Protein AF-A0A960XMJ3-F1 (afdb_monomer_lite)

Foldseek 3Di:
DDDDDDDDDPDPPPPPPPPDDPPCVVVVLVVLLVLLVVLVVLLVVLVVLLVLLLDLCNVVCVVVDDPVVVVCSVVVNVVSLVVSVVSLVVLVVVQVVCVVVVVHDPSSVVSNVVSVVSNVVSVVSLVVSQVVCVVVVHHGSDHHD

Radius of gyration: 28.69 Å; chains: 1; bounding box: 78×28×90 Å

pLDDT: mean 82.82, std 15.3, range [42.59, 98.12]

Secondary structure (DSSP, 8-state):
------------------PPP--THHHHHHHHHHHHHHHHHHHHHHHHHHHHHH-HHHHTTTT---HHHHHHHHHHHHHHHHHHHHHHHHHHHHHHHHHHTT---HHHHHHHHHHHHHHHHHHHHHHHHHHHHHHTTPPTT----

Structure (mmCIF, N/CA/C/O backbone):
data_AF-A0A960XMJ3-F1
#
_entry.id   AF-A0A960XMJ3-F1
#
loop_
_atom_site.group_PDB
_atom_site.id
_atom_site.type_symbol
_atom_site.label_atom_id
_atom_site.label_alt_id
_atom_site.label_comp_id
_atom_site.label_asym_id
_atom_site.label_entity_id
_atom_site.label_seq_id
_atom_site.pdbx_PDB_ins_code
_atom_site.Cartn_x
_atom_site.Cartn_y
_atom_site.Cartn_z
_atom_site.occupancy
_atom_site.B_iso_or_equiv
_atom_site.auth_seq_id
_atom_site.auth_comp_id
_atom_site.auth_asym_id
_atom_site.auth_atom_id
_atom_site.pdbx_PDB_model_num
ATOM 1 N N . MET A 1 1 ? -56.644 5.878 69.322 1.00 42.59 1 MET A N 1
ATOM 2 C CA . MET A 1 1 ? -57.062 6.632 68.121 1.00 42.59 1 MET A CA 1
ATOM 3 C C . MET A 1 1 ? -56.192 6.200 66.955 1.00 42.59 1 MET A C 1
ATOM 5 O O . MET A 1 1 ? -54.979 6.311 67.048 1.00 42.59 1 MET A O 1
ATOM 9 N N . ARG A 1 2 ? -56.807 5.622 65.917 1.00 46.56 2 ARG A N 1
ATOM 10 C CA . ARG A 1 2 ? -56.171 5.303 64.633 1.00 46.56 2 ARG A CA 1
ATOM 11 C C . ARG A 1 2 ? -56.259 6.545 63.748 1.00 46.56 2 ARG A C 1
ATOM 13 O O . ARG A 1 2 ? -57.349 7.090 63.623 1.00 46.56 2 ARG A O 1
ATOM 20 N N . VAL A 1 3 ? -55.161 6.932 63.108 1.00 50.62 3 VAL A N 1
ATOM 21 C CA . VAL A 1 3 ? -55.197 7.768 61.903 1.00 50.62 3 VAL A CA 1
ATOM 22 C C . VAL A 1 3 ? -54.332 7.068 60.868 1.00 50.62 3 VAL A C 1
ATOM 24 O O . VAL A 1 3 ? -53.110 7.033 60.971 1.00 50.62 3 VAL A O 1
ATOM 27 N N . ALA A 1 4 ? -55.008 6.423 59.923 1.00 49.62 4 ALA A N 1
ATOM 28 C CA . ALA A 1 4 ? -54.421 5.934 58.693 1.00 49.62 4 ALA A CA 1
ATOM 29 C C . ALA A 1 4 ? -54.381 7.110 57.709 1.00 49.62 4 ALA A C 1
ATOM 31 O O . ALA A 1 4 ? -55.427 7.676 57.402 1.00 49.62 4 ALA A O 1
ATOM 32 N N . CYS A 1 5 ? -53.195 7.469 57.220 1.00 55.50 5 CYS A N 1
ATOM 33 C CA . CYS A 1 5 ? -53.056 8.300 56.028 1.00 55.50 5 CYS A CA 1
ATOM 34 C C . CYS A 1 5 ? -52.778 7.365 54.852 1.00 55.50 5 CYS A C 1
ATOM 36 O O . CYS A 1 5 ? -51.690 6.801 54.738 1.00 55.50 5 CYS A O 1
ATOM 38 N N . GLY A 1 6 ? -53.799 7.165 54.020 1.00 54.22 6 GLY A N 1
ATOM 39 C CA . GLY A 1 6 ? -53.667 6.519 52.724 1.00 54.22 6 GLY A CA 1
ATOM 40 C C . GLY A 1 6 ? -52.949 7.455 51.760 1.00 54.22 6 GLY A C 1
ATOM 41 O O . GLY A 1 6 ? -53.441 8.540 51.469 1.00 54.22 6 GLY A O 1
ATOM 42 N N . ALA A 1 7 ? -51.792 7.022 51.269 1.00 51.16 7 ALA A N 1
ATOM 43 C CA . ALA A 1 7 ? -51.191 7.565 50.063 1.00 51.16 7 ALA A CA 1
ATOM 44 C C . ALA A 1 7 ? -51.491 6.574 48.935 1.00 51.16 7 ALA A C 1
ATOM 46 O O . ALA A 1 7 ? -50.909 5.489 48.873 1.00 51.16 7 ALA A O 1
ATOM 47 N N . SER A 1 8 ? -52.456 6.929 48.089 1.00 50.00 8 SER A N 1
ATOM 48 C CA . SER A 1 8 ? -52.724 6.268 46.817 1.00 50.00 8 SER A CA 1
ATOM 49 C C . SER A 1 8 ? -51.478 6.377 45.938 1.00 50.00 8 SER A C 1
ATOM 51 O O . SER A 1 8 ? -51.107 7.463 45.496 1.00 50.00 8 SER A O 1
ATOM 53 N N . ARG A 1 9 ? -50.793 5.250 45.727 1.00 53.66 9 ARG A N 1
ATOM 54 C CA . ARG A 1 9 ? -49.810 5.119 44.654 1.00 53.66 9 ARG A CA 1
ATOM 55 C C . ARG A 1 9 ? -50.583 4.886 43.367 1.00 53.66 9 ARG A C 1
ATOM 57 O O . ARG A 1 9 ? -51.095 3.792 43.156 1.00 53.66 9 ARG A O 1
ATOM 64 N N . ASP A 1 10 ? -50.649 5.914 42.539 1.00 51.53 10 ASP A N 1
ATOM 65 C CA . ASP A 1 10 ? -50.953 5.750 41.126 1.00 51.53 10 ASP A CA 1
ATOM 66 C C . ASP A 1 10 ? -49.772 5.006 40.487 1.00 51.53 10 ASP A C 1
ATOM 68 O O . ASP A 1 10 ? -48.669 5.541 40.357 1.00 51.53 10 ASP A O 1
ATOM 72 N N . GLU A 1 11 ? -49.976 3.730 40.166 1.00 54.75 11 GLU A N 1
ATOM 73 C CA . GLU A 1 11 ? -49.061 2.960 39.328 1.00 54.75 11 GLU A CA 1
ATOM 74 C C . GLU A 1 11 ? -49.210 3.433 37.874 1.00 54.75 11 GLU A C 1
ATOM 76 O O . GLU A 1 11 ? -50.296 3.297 37.300 1.00 54.75 11 GLU A O 1
ATOM 81 N N . PRO A 1 12 ? -48.149 3.941 37.221 1.00 53.16 12 PRO A N 1
ATOM 82 C CA . PRO A 1 12 ? -48.169 4.082 35.779 1.00 53.16 12 PRO A CA 1
ATOM 83 C C . PRO A 1 12 ? -48.062 2.676 35.177 1.00 53.16 12 PRO A C 1
ATOM 85 O O . PRO A 1 12 ? -46.977 2.117 35.012 1.00 53.16 12 PRO A O 1
ATOM 88 N N . THR A 1 13 ? -49.212 2.098 34.839 1.00 52.88 13 THR A N 1
ATOM 89 C CA . THR A 1 13 ? -49.350 0.931 33.958 1.00 52.88 13 THR A CA 1
ATOM 90 C C . THR A 1 13 ? -48.999 1.342 32.527 1.00 52.88 13 THR A C 1
ATOM 92 O O . THR A 1 13 ? -49.832 1.449 31.635 1.00 52.88 13 THR A O 1
ATOM 95 N N . GLY A 1 14 ? -47.719 1.617 32.314 1.00 53.50 14 GLY A N 1
ATOM 96 C CA . GLY A 1 14 ? -47.131 1.913 31.019 1.00 53.50 14 GLY A CA 1
ATOM 97 C C . GLY A 1 14 ? -45.885 1.068 30.862 1.00 53.50 14 GLY A C 1
ATOM 98 O O . GLY A 1 14 ? -44.777 1.588 30.930 1.00 53.50 14 GLY A O 1
ATOM 99 N N . GLY A 1 15 ? -46.072 -0.244 30.699 1.00 49.66 15 GLY A N 1
ATOM 100 C CA . GLY A 1 15 ? -45.024 -1.185 30.311 1.00 49.66 15 GLY A CA 1
ATOM 101 C C . GLY A 1 15 ? -44.554 -0.901 28.887 1.00 49.66 15 GLY A C 1
ATOM 102 O O . GLY A 1 15 ? -44.795 -1.688 27.978 1.00 49.66 15 GLY A O 1
ATOM 103 N N . GLY A 1 16 ? -43.918 0.251 28.681 1.00 54.56 16 GLY A N 1
ATOM 104 C CA . GLY A 1 16 ? -43.082 0.484 27.521 1.00 54.56 16 GLY A CA 1
ATOM 105 C C . GLY A 1 16 ? -41.928 -0.494 27.630 1.00 54.56 16 GLY A C 1
ATOM 106 O O . GLY A 1 16 ? -41.052 -0.324 28.476 1.00 54.56 16 GLY A O 1
ATOM 107 N N . VAL A 1 17 ? -41.976 -1.553 26.825 1.00 61.44 17 VAL A N 1
ATOM 108 C CA . VAL A 1 17 ? -40.834 -2.430 26.584 1.00 61.44 17 VAL A CA 1
ATOM 109 C C . VAL A 1 17 ? -39.676 -1.508 26.218 1.00 61.44 17 VAL A C 1
ATOM 111 O O . VAL A 1 17 ? -39.688 -0.877 25.164 1.00 61.44 17 VAL A O 1
ATOM 114 N N . TRP A 1 18 ? -38.728 -1.343 27.140 1.00 60.06 18 TRP A N 1
ATOM 115 C CA . TRP A 1 18 ? -37.502 -0.604 26.886 1.00 60.06 18 TRP A CA 1
ATOM 116 C C . TRP A 1 18 ? -36.698 -1.473 25.924 1.00 60.06 18 TRP A C 1
ATOM 118 O O . TRP A 1 18 ? -35.944 -2.345 26.352 1.00 60.06 18 TRP A O 1
ATOM 128 N N . GLU A 1 19 ? -36.945 -1.328 24.622 1.00 58.91 19 GLU A N 1
ATOM 129 C CA . GLU A 1 19 ? -36.074 -1.931 23.626 1.00 58.91 19 GLU A CA 1
ATOM 130 C C . GLU A 1 19 ? -34.704 -1.269 23.796 1.00 58.91 19 GLU A C 1
ATOM 132 O O . GLU A 1 19 ? -34.594 -0.045 23.654 1.00 58.91 19 GLU A O 1
ATOM 137 N N . PRO A 1 20 ? -33.660 -2.031 24.171 1.00 59.66 20 PRO A N 1
ATOM 138 C CA . PRO A 1 20 ? -32.335 -1.459 24.276 1.00 59.66 20 PRO A CA 1
ATOM 139 C C . PRO A 1 20 ? -31.956 -0.878 22.913 1.00 59.66 20 PRO A C 1
ATOM 141 O O . PRO A 1 20 ? -32.255 -1.503 21.890 1.00 59.66 20 PRO A O 1
ATOM 144 N N . PRO A 1 21 ? -31.308 0.303 22.867 1.00 62.12 21 PRO A N 1
ATOM 145 C CA . PRO A 1 21 ? -30.836 0.860 21.612 1.00 62.12 21 PRO A CA 1
ATOM 146 C C . PRO A 1 21 ? -29.992 -0.207 20.927 1.00 62.12 21 PRO A C 1
ATOM 148 O O . PRO A 1 21 ? -29.002 -0.677 21.487 1.00 62.12 21 PRO A O 1
ATOM 151 N N . MET A 1 22 ? -30.453 -0.635 19.752 1.00 54.66 22 MET A N 1
ATOM 152 C CA . MET A 1 22 ? -29.835 -1.691 18.967 1.00 54.66 22 MET A CA 1
ATOM 153 C C . MET A 1 22 ? -28.346 -1.358 18.822 1.00 54.66 22 MET A C 1
ATOM 155 O O . MET A 1 22 ? -27.989 -0.356 18.197 1.00 54.66 22 MET A O 1
ATOM 159 N N . ASP A 1 23 ? -27.483 -2.142 19.476 1.00 56.53 23 ASP A N 1
ATOM 160 C CA . ASP A 1 23 ? -26.044 -1.890 19.538 1.00 56.53 23 ASP A CA 1
ATOM 161 C C . ASP A 1 23 ? -25.402 -2.225 18.184 1.00 56.53 23 ASP A C 1
ATOM 163 O O . ASP A 1 23 ? -24.781 -3.267 17.967 1.00 56.53 23 ASP A O 1
ATOM 167 N N . LEU A 1 24 ? -25.573 -1.309 17.232 1.00 54.69 24 LEU A N 1
ATOM 168 C CA . LEU A 1 24 ? -24.963 -1.357 15.905 1.00 54.69 24 LEU A CA 1
ATOM 169 C C . LEU A 1 24 ? -23.426 -1.247 15.969 1.00 54.69 24 LEU A C 1
ATOM 171 O O . LEU A 1 24 ? -22.765 -1.354 14.931 1.00 54.69 24 LEU A O 1
ATOM 175 N N . ALA A 1 25 ? -22.822 -1.067 17.153 1.00 61.16 25 ALA A N 1
ATOM 176 C CA . ALA A 1 25 ? -21.372 -1.004 17.293 1.00 61.16 25 ALA A CA 1
ATOM 177 C C . ALA A 1 25 ? -20.697 -2.361 17.037 1.00 61.16 25 ALA A C 1
ATOM 179 O O . ALA A 1 25 ? -19.570 -2.386 16.539 1.00 61.16 25 ALA A O 1
ATOM 180 N N . GLY A 1 26 ? -21.367 -3.483 17.323 1.00 61.69 26 GLY A N 1
ATOM 181 C CA . GLY A 1 26 ? -20.841 -4.833 17.075 1.00 61.69 26 GLY A CA 1
ATOM 182 C C . GLY A 1 26 ? -20.568 -5.122 15.587 1.00 61.69 26 GLY A C 1
ATOM 183 O O . GLY A 1 26 ? -19.419 -5.397 15.227 1.00 61.69 26 GLY A O 1
ATOM 184 N N . PRO A 1 27 ? -21.574 -4.989 14.699 1.00 66.25 27 PRO A N 1
ATOM 185 C CA . PRO A 1 27 ? -21.411 -5.181 13.254 1.00 66.25 27 PRO A CA 1
ATOM 186 C C . PRO A 1 27 ? -20.376 -4.236 12.633 1.00 66.25 27 PRO A C 1
ATOM 188 O O . PRO A 1 27 ? -19.561 -4.652 11.808 1.00 66.25 27 PRO A O 1
ATOM 191 N N . MET A 1 28 ? -20.356 -2.969 13.068 1.00 68.31 28 MET A N 1
ATOM 192 C CA . MET A 1 28 ? -19.415 -1.968 12.554 1.00 68.31 28 MET A CA 1
ATOM 193 C C . MET A 1 28 ? -17.958 -2.275 12.934 1.00 68.31 28 MET A C 1
ATOM 195 O O . MET A 1 28 ? -17.053 -2.031 12.135 1.00 68.31 28 MET A O 1
ATOM 199 N N . ARG A 1 29 ? -17.712 -2.851 14.121 1.00 74.12 29 ARG A N 1
ATOM 200 C CA . ARG A 1 29 ? -16.368 -3.285 14.543 1.00 74.12 29 ARG A CA 1
ATOM 201 C C . ARG A 1 29 ? -15.873 -4.480 13.731 1.00 74.12 29 ARG A C 1
ATOM 203 O O . ARG A 1 29 ? -14.725 -4.465 13.293 1.00 74.12 29 ARG A O 1
ATOM 210 N N . GLY A 1 30 ? -16.734 -5.473 13.495 1.00 81.06 30 GLY A N 1
ATOM 211 C CA . GLY A 1 30 ? -16.403 -6.634 12.662 1.00 81.06 30 GLY A CA 1
ATOM 212 C C . GLY A 1 30 ? -16.059 -6.237 11.224 1.00 81.06 30 GLY A C 1
ATOM 213 O O . GLY A 1 30 ? -15.038 -6.671 10.691 1.00 81.06 30 GLY A O 1
ATOM 214 N N . GLY A 1 31 ? -16.849 -5.334 10.635 1.00 87.44 31 GLY A N 1
ATOM 215 C CA . GLY A 1 31 ? -16.591 -4.801 9.295 1.00 87.44 31 GLY A CA 1
ATOM 216 C C . GLY A 1 31 ? -15.254 -4.062 9.184 1.00 87.44 31 GLY A C 1
ATOM 217 O O . GLY A 1 31 ? -14.501 -4.302 8.244 1.00 87.44 31 GLY A O 1
ATOM 218 N N . ALA A 1 32 ? -14.909 -3.213 10.158 1.00 87.19 32 ALA A N 1
ATOM 219 C CA . ALA A 1 32 ? -13.640 -2.480 10.143 1.00 87.19 32 ALA A CA 1
ATOM 220 C C . ALA A 1 32 ? -12.413 -3.401 10.263 1.00 87.19 32 ALA A C 1
ATOM 222 O O . ALA A 1 32 ? -11.407 -3.169 9.596 1.00 87.19 32 ALA A O 1
ATOM 223 N N . ILE A 1 33 ? -12.495 -4.458 11.080 1.00 87.81 33 ILE A N 1
ATOM 224 C CA . ILE A 1 33 ? -11.417 -5.452 11.204 1.00 87.81 33 ILE A CA 1
ATOM 225 C C . ILE A 1 33 ? -11.249 -6.220 9.892 1.00 87.81 33 ILE A C 1
ATOM 227 O O . ILE A 1 33 ? -10.127 -6.354 9.409 1.00 87.81 33 ILE A O 1
ATOM 231 N N . LEU A 1 34 ? -12.349 -6.680 9.288 1.00 92.44 34 LEU A N 1
ATOM 232 C CA . LEU A 1 34 ? -12.300 -7.359 7.994 1.00 92.44 34 LEU A CA 1
ATOM 233 C C . LEU A 1 34 ? -11.662 -6.468 6.923 1.00 92.44 34 LEU A C 1
ATOM 235 O O . LEU A 1 34 ? -10.797 -6.924 6.182 1.00 92.44 34 LEU A O 1
ATOM 239 N N . LEU A 1 35 ? -12.042 -5.192 6.875 1.00 93.88 35 LEU A N 1
ATOM 240 C CA . LEU A 1 35 ? -11.469 -4.236 5.933 1.00 93.88 35 LEU A CA 1
ATOM 241 C C . LEU A 1 35 ? -9.976 -3.992 6.178 1.00 93.88 35 LEU A C 1
ATOM 243 O O . LEU A 1 35 ? -9.226 -3.929 5.213 1.00 93.88 35 LEU A O 1
ATOM 247 N N . ALA A 1 36 ? -9.518 -3.936 7.431 1.00 93.69 36 ALA A N 1
ATOM 248 C CA . ALA A 1 36 ? -8.089 -3.849 7.740 1.00 93.69 36 ALA A CA 1
ATOM 249 C C . ALA A 1 36 ? -7.310 -5.104 7.302 1.00 93.69 36 ALA A C 1
ATOM 251 O O . ALA A 1 36 ? -6.189 -4.995 6.804 1.00 93.69 36 ALA A O 1
ATOM 252 N N . LEU A 1 37 ? -7.900 -6.297 7.435 1.00 95.12 37 LEU A N 1
ATOM 253 C CA . LEU A 1 37 ? -7.307 -7.539 6.924 1.00 95.12 37 LEU A CA 1
ATOM 254 C C . LEU A 1 37 ? -7.229 -7.539 5.394 1.00 95.12 37 LEU A C 1
ATOM 256 O O . LEU A 1 37 ? -6.187 -7.880 4.836 1.00 95.12 37 LEU A O 1
ATOM 260 N N . VAL A 1 38 ? -8.302 -7.118 4.719 1.00 96.38 38 VAL A N 1
ATOM 261 C CA . VAL A 1 38 ? -8.321 -6.960 3.257 1.00 96.38 38 VAL A CA 1
ATOM 262 C C . VAL A 1 38 ? -7.246 -5.969 2.815 1.00 96.38 38 VAL A C 1
ATOM 264 O O . VAL A 1 38 ? -6.497 -6.267 1.888 1.00 96.38 38 VAL A O 1
ATOM 267 N N . ASP A 1 39 ? -7.116 -4.838 3.508 1.00 96.69 39 ASP A N 1
ATOM 268 C CA . ASP A 1 39 ? -6.103 -3.826 3.203 1.00 96.69 39 ASP A CA 1
ATOM 269 C C . ASP A 1 39 ? -4.673 -4.346 3.415 1.00 96.69 39 ASP A C 1
ATOM 271 O O . ASP A 1 39 ? -3.774 -4.057 2.630 1.00 96.69 39 ASP A O 1
ATOM 275 N N . THR A 1 40 ? -4.471 -5.196 4.425 1.00 96.50 40 THR A N 1
ATOM 276 C CA . THR A 1 40 ? -3.181 -5.855 4.681 1.00 96.50 40 THR A CA 1
ATOM 277 C C . THR A 1 40 ? -2.794 -6.789 3.534 1.00 96.50 40 THR A C 1
ATOM 279 O O . THR A 1 40 ? -1.653 -6.770 3.068 1.00 96.50 40 THR A O 1
ATOM 282 N N . VAL A 1 41 ? -3.743 -7.593 3.043 1.00 97.62 41 VAL A N 1
ATOM 283 C CA . VAL A 1 41 ? -3.518 -8.467 1.880 1.00 97.62 41 VAL A CA 1
ATOM 284 C C . VAL A 1 41 ? -3.242 -7.631 0.634 1.00 97.62 41 VAL A C 1
ATOM 286 O O . VAL A 1 41 ? -2.324 -7.941 -0.126 1.00 97.62 41 VAL A O 1
ATOM 289 N N . LEU A 1 42 ? -3.998 -6.552 0.441 1.00 97.50 42 LEU A N 1
ATOM 290 C CA . LEU A 1 42 ? -3.819 -5.644 -0.683 1.00 97.50 42 LEU A CA 1
ATOM 291 C C . LEU A 1 42 ? -2.424 -5.003 -0.675 1.00 97.50 42 LEU A C 1
ATOM 293 O O . LEU A 1 42 ? -1.751 -5.013 -1.706 1.00 97.50 42 LEU A O 1
ATOM 297 N N . LEU A 1 43 ? -1.950 -4.531 0.480 1.00 97.75 43 LEU A N 1
ATOM 298 C CA . LEU A 1 43 ? -0.598 -3.999 0.647 1.00 97.75 43 LEU A CA 1
ATOM 299 C C . LEU A 1 43 ? 0.476 -5.044 0.311 1.00 97.75 43 LEU A C 1
ATOM 301 O O . LEU A 1 43 ? 1.448 -4.720 -0.369 1.00 97.75 43 LEU A O 1
ATOM 305 N N . ALA A 1 44 ? 0.292 -6.301 0.721 1.00 97.50 44 ALA A N 1
ATOM 306 C CA . ALA A 1 44 ? 1.224 -7.376 0.378 1.00 97.50 44 ALA A CA 1
ATOM 307 C C . ALA A 1 44 ? 1.276 -7.624 -1.142 1.00 97.50 44 ALA A C 1
ATOM 309 O O . ALA A 1 44 ? 2.361 -7.723 -1.716 1.00 97.50 44 ALA A O 1
ATOM 310 N N . VAL A 1 45 ? 0.117 -7.656 -1.810 1.00 96.81 45 VAL A N 1
ATOM 311 C CA . VAL A 1 45 ? 0.026 -7.797 -3.276 1.00 96.81 45 VAL A CA 1
ATOM 312 C C . VAL A 1 45 ? 0.704 -6.623 -3.984 1.00 96.81 45 VAL A C 1
ATOM 314 O O . VAL A 1 45 ? 1.493 -6.834 -4.906 1.00 96.81 45 VAL A O 1
ATOM 317 N N . ILE A 1 46 ? 0.448 -5.392 -3.536 1.00 96.50 46 ILE A N 1
ATOM 318 C CA . ILE A 1 46 ? 1.099 -4.188 -4.070 1.00 96.50 46 ILE A CA 1
ATOM 319 C C . ILE A 1 46 ? 2.611 -4.259 -3.859 1.00 96.50 46 ILE A C 1
ATOM 321 O O . ILE A 1 46 ? 3.353 -3.904 -4.769 1.00 96.50 46 ILE A O 1
ATOM 325 N N . GLY A 1 47 ? 3.075 -4.746 -2.707 1.00 96.00 47 GLY A N 1
ATOM 326 C CA . GLY A 1 47 ? 4.494 -4.954 -2.427 1.00 96.00 47 GLY A CA 1
ATOM 327 C C . GLY A 1 47 ? 5.151 -5.919 -3.416 1.00 96.00 47 GLY A C 1
ATOM 328 O O . GLY A 1 47 ? 6.204 -5.606 -3.967 1.00 96.00 47 GLY A O 1
ATOM 329 N N . VAL A 1 48 ? 4.501 -7.048 -3.720 1.00 95.31 48 VAL A N 1
ATOM 330 C CA . VAL A 1 48 ? 4.978 -7.996 -4.746 1.00 95.31 48 VAL A CA 1
ATOM 331 C C . VAL A 1 48 ? 5.007 -7.345 -6.129 1.00 95.31 48 VAL A C 1
ATOM 333 O O . VAL A 1 48 ? 5.976 -7.501 -6.870 1.00 95.31 48 VAL A O 1
ATOM 336 N N . PHE A 1 49 ? 3.977 -6.575 -6.483 1.00 94.50 49 PHE A N 1
ATOM 337 C CA . PHE A 1 49 ? 3.951 -5.881 -7.770 1.00 94.50 49 PHE A CA 1
ATOM 338 C C . PHE A 1 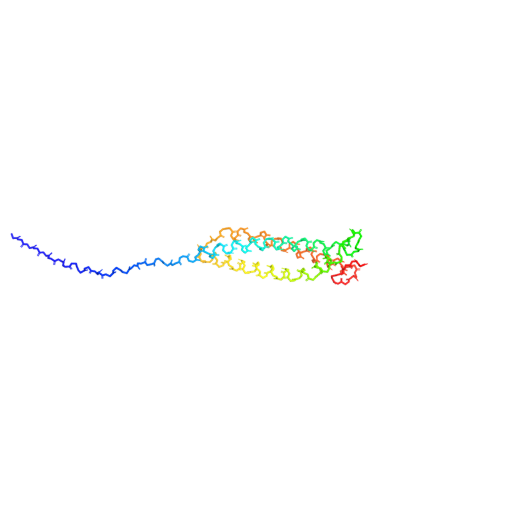49 ? 5.024 -4.799 -7.849 1.00 94.50 49 PHE A C 1
ATOM 340 O O . PHE A 1 49 ? 5.636 -4.651 -8.900 1.00 94.50 49 PHE A O 1
ATOM 347 N N . ALA A 1 50 ? 5.256 -4.052 -6.767 1.00 93.25 50 ALA A N 1
ATOM 348 C CA . ALA A 1 50 ? 6.323 -3.064 -6.682 1.00 93.25 50 ALA A CA 1
ATOM 349 C C . ALA A 1 50 ? 7.684 -3.742 -6.860 1.00 93.25 50 ALA A C 1
ATOM 351 O O . ALA A 1 50 ? 8.494 -3.266 -7.645 1.00 93.25 50 ALA A O 1
ATOM 352 N N . TRP A 1 51 ? 7.903 -4.892 -6.218 1.00 92.38 51 TRP A N 1
ATOM 353 C CA . TRP A 1 51 ? 9.123 -5.675 -6.398 1.00 92.38 51 TRP A CA 1
ATOM 354 C C . TRP A 1 51 ? 9.339 -6.071 -7.862 1.00 92.38 51 TRP A C 1
ATOM 356 O O . TRP A 1 51 ? 10.377 -5.752 -8.433 1.00 92.38 51 TRP A O 1
ATOM 366 N N . TRP A 1 52 ? 8.355 -6.715 -8.500 1.00 91.25 52 TRP A N 1
ATOM 367 C CA . TRP A 1 52 ? 8.468 -7.104 -9.912 1.00 91.25 52 TRP A CA 1
ATOM 368 C C . TRP A 1 52 ? 8.604 -5.910 -10.847 1.00 91.25 52 TRP A C 1
ATOM 370 O O . TRP A 1 52 ? 9.351 -5.965 -11.818 1.00 91.25 52 TRP A O 1
ATOM 380 N N . ARG A 1 53 ? 7.895 -4.816 -10.563 1.00 89.00 53 ARG A N 1
ATOM 381 C CA . ARG A 1 53 ? 7.972 -3.595 -11.361 1.00 89.00 53 ARG A CA 1
ATOM 382 C C . ARG A 1 53 ? 9.363 -2.979 -11.308 1.00 89.00 53 ARG A C 1
ATOM 384 O O . ARG A 1 53 ? 9.785 -2.395 -12.295 1.00 89.00 53 ARG A O 1
ATOM 391 N N . GLU A 1 54 ? 10.070 -3.117 -10.203 1.00 87.62 54 GLU A N 1
ATOM 392 C CA . GLU A 1 54 ? 11.405 -2.552 -10.051 1.00 87.62 54 GLU A CA 1
ATOM 393 C C . GLU A 1 54 ? 12.531 -3.530 -10.423 1.00 87.62 54 GLU A C 1
ATOM 395 O O . GLU A 1 54 ? 13.690 -3.128 -10.456 1.00 87.62 54 GLU A O 1
ATOM 400 N N . ASP A 1 55 ? 12.213 -4.784 -10.755 1.00 87.12 55 ASP A N 1
ATOM 401 C CA . ASP A 1 55 ? 13.184 -5.790 -11.187 1.00 87.12 55 ASP A CA 1
ATOM 402 C C . ASP A 1 55 ? 13.497 -5.673 -12.700 1.00 87.12 55 ASP A C 1
ATOM 404 O O . ASP A 1 55 ? 12.624 -5.913 -13.542 1.00 87.12 55 ASP A O 1
ATOM 408 N N . PRO A 1 56 ? 14.746 -5.357 -13.097 1.00 84.56 56 PRO A N 1
ATOM 409 C CA . PRO A 1 56 ? 15.164 -5.344 -14.500 1.00 84.56 56 PRO A CA 1
ATOM 410 C C . PRO A 1 56 ? 14.952 -6.678 -15.228 1.00 84.56 56 PRO A C 1
ATOM 412 O O . PRO A 1 56 ? 14.583 -6.689 -16.406 1.00 84.56 56 PRO A O 1
ATOM 415 N N . VAL A 1 57 ? 15.164 -7.804 -14.536 1.00 85.81 57 VAL A N 1
ATOM 416 C CA . VAL A 1 57 ? 15.067 -9.165 -15.100 1.00 85.81 57 VAL A CA 1
ATOM 417 C C . VAL A 1 57 ? 13.626 -9.474 -15.505 1.00 85.81 57 VAL A C 1
ATOM 419 O O . VAL A 1 57 ? 13.373 -10.135 -16.519 1.00 85.81 57 VAL A O 1
ATOM 422 N N . PHE A 1 58 ? 12.666 -8.951 -14.740 1.00 86.75 58 PHE A N 1
ATOM 423 C CA . PHE A 1 58 ? 11.246 -9.077 -15.036 1.00 86.75 58 PHE A CA 1
ATOM 424 C C . PHE A 1 58 ? 10.889 -8.418 -16.374 1.00 86.75 58 PHE A C 1
ATOM 426 O O . PHE A 1 58 ? 10.207 -9.026 -17.203 1.00 86.75 58 PHE A O 1
ATOM 433 N N . TRP A 1 59 ? 11.395 -7.212 -16.640 1.00 86.12 59 TRP A N 1
ATOM 434 C CA . TRP A 1 59 ? 11.086 -6.489 -17.877 1.00 86.12 59 TRP A CA 1
ATOM 435 C C . TRP A 1 59 ? 11.821 -7.033 -19.101 1.00 86.12 59 TRP A C 1
ATOM 437 O O . TRP A 1 59 ? 11.179 -7.219 -20.137 1.00 86.12 59 TRP A O 1
ATOM 447 N N . GLN A 1 60 ? 13.090 -7.418 -18.955 1.00 84.62 60 GLN A N 1
ATOM 448 C CA . GLN A 1 60 ? 13.916 -7.981 -20.036 1.00 84.62 60 GLN A CA 1
ATOM 449 C C . GLN A 1 60 ? 13.506 -9.397 -20.475 1.00 84.62 60 GLN A C 1
ATOM 451 O O . GLN A 1 60 ? 14.054 -9.939 -21.432 1.00 84.62 60 GLN A O 1
ATOM 456 N N . ASN A 1 61 ? 12.543 -10.022 -19.792 1.00 81.12 61 ASN A N 1
ATOM 457 C CA . ASN A 1 61 ? 12.111 -11.400 -20.043 1.00 81.12 61 ASN A CA 1
ATOM 458 C C . ASN A 1 61 ? 13.206 -12.468 -19.879 1.00 81.12 61 ASN A C 1
ATOM 460 O O . ASN A 1 61 ? 13.048 -13.590 -20.360 1.00 81.12 61 ASN A O 1
ATOM 464 N N . SER A 1 62 ? 14.308 -12.162 -19.199 1.00 77.50 62 SER A N 1
ATOM 465 C CA . SER A 1 62 ? 15.441 -13.085 -19.055 1.00 77.50 62 SER A CA 1
ATOM 466 C C . SER A 1 62 ? 15.110 -14.322 -18.206 1.00 77.50 62 SER A C 1
ATOM 468 O O . SER A 1 62 ? 15.810 -15.325 -18.295 1.00 77.50 62 SER A O 1
ATOM 470 N N . GLY A 1 63 ? 14.003 -14.295 -17.455 1.00 77.06 63 GLY A N 1
ATOM 471 C CA . GLY A 1 63 ? 13.450 -15.442 -16.722 1.00 77.06 63 GLY A CA 1
ATOM 472 C C . GLY A 1 63 ? 12.322 -16.211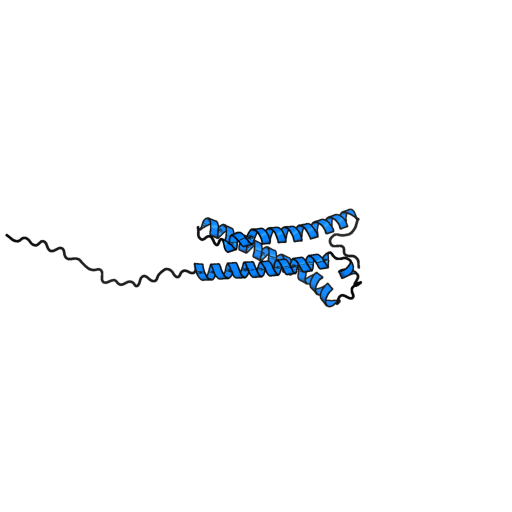 -17.429 1.00 77.06 63 GLY A C 1
ATOM 473 O O . GLY A 1 63 ? 11.748 -17.110 -16.822 1.00 77.06 63 GLY A O 1
ATOM 474 N N . GLY A 1 64 ? 11.956 -15.864 -18.672 1.00 84.00 64 GLY A N 1
ATOM 475 C CA . GLY A 1 64 ? 10.839 -16.510 -19.382 1.00 84.00 64 GLY A CA 1
ATOM 476 C C . GLY A 1 64 ? 9.450 -16.152 -18.831 1.00 84.00 64 GLY A C 1
ATOM 477 O O . GLY A 1 64 ? 8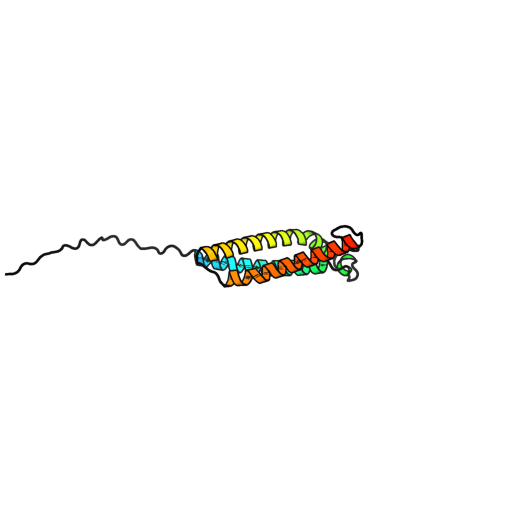.519 -16.955 -18.896 1.00 84.00 64 GLY A O 1
ATOM 478 N N . TRP A 1 65 ? 9.305 -14.952 -18.268 1.00 85.81 65 TRP A N 1
ATOM 479 C CA . TRP A 1 65 ? 8.063 -14.484 -17.661 1.00 85.81 65 TRP A CA 1
ATOM 480 C C . TRP A 1 65 ? 6.922 -14.363 -18.691 1.00 85.81 65 TRP A C 1
ATOM 482 O O . TRP A 1 65 ? 7.109 -13.803 -19.777 1.00 85.81 65 TRP A O 1
ATOM 492 N N . PRO A 1 66 ? 5.693 -14.805 -18.363 1.00 88.88 66 PRO A N 1
ATOM 493 C CA . PRO A 1 66 ? 4.560 -14.662 -19.271 1.00 88.88 66 PRO A CA 1
ATOM 494 C C . PRO A 1 66 ? 4.299 -13.195 -19.642 1.00 88.88 66 PRO A C 1
ATOM 496 O O . PRO A 1 66 ? 4.236 -12.318 -18.778 1.00 88.88 66 PRO A O 1
ATOM 499 N N . VAL A 1 67 ? 4.058 -12.917 -20.929 1.00 86.44 67 VAL A N 1
ATOM 500 C CA . VAL A 1 67 ? 3.721 -11.560 -21.411 1.00 86.44 67 VAL A CA 1
ATOM 501 C C . VAL A 1 67 ? 2.488 -11.005 -20.687 1.00 86.44 67 VAL A C 1
ATOM 503 O O . VAL A 1 67 ? 2.475 -9.839 -20.293 1.00 86.44 67 VAL A O 1
ATOM 506 N N . GLY A 1 68 ? 1.488 -11.860 -20.440 1.00 88.75 68 GLY A N 1
ATOM 507 C CA . GLY A 1 68 ? 0.277 -11.494 -19.705 1.00 88.75 68 GLY A CA 1
ATOM 508 C C . GLY A 1 68 ? 0.552 -11.038 -18.270 1.00 88.75 68 GLY A C 1
ATOM 509 O O . GLY A 1 68 ? -0.070 -10.083 -17.815 1.00 88.75 68 GLY A O 1
ATOM 510 N N . LEU A 1 69 ? 1.530 -11.641 -17.584 1.00 90.00 69 LEU A N 1
ATOM 511 C CA . LEU A 1 69 ? 1.901 -11.248 -16.222 1.00 90.00 69 LEU A CA 1
ATOM 512 C C . LEU A 1 69 ? 2.501 -9.837 -16.198 1.00 90.00 69 LEU A C 1
ATOM 514 O O . LEU A 1 69 ? 2.114 -9.018 -15.370 1.00 90.00 69 LEU A O 1
ATOM 518 N N . ARG A 1 70 ? 3.389 -9.514 -17.143 1.00 88.62 70 ARG A N 1
ATOM 519 C CA . ARG A 1 70 ? 3.986 -8.171 -17.252 1.00 88.62 70 ARG A CA 1
ATOM 520 C C . ARG A 1 70 ? 2.943 -7.102 -17.559 1.00 88.62 70 ARG A C 1
ATOM 522 O O . ARG A 1 70 ? 2.956 -6.036 -16.946 1.00 88.62 70 ARG A O 1
ATOM 529 N N . ALA A 1 71 ? 2.008 -7.400 -18.464 1.00 89.25 71 ALA A N 1
ATOM 530 C CA . ALA A 1 71 ? 0.883 -6.512 -18.753 1.00 89.25 71 ALA A CA 1
ATOM 531 C C . ALA A 1 71 ? -0.005 -6.306 -17.514 1.00 89.25 71 ALA A C 1
ATOM 533 O O . ALA A 1 71 ? -0.375 -5.175 -17.197 1.00 89.25 71 ALA A O 1
ATOM 534 N N . PHE A 1 72 ? -0.285 -7.384 -16.780 1.00 92.44 72 PHE A N 1
ATOM 535 C CA . PHE A 1 72 ? -1.083 -7.345 -15.561 1.00 92.44 72 PHE A CA 1
ATOM 536 C C . PHE A 1 72 ? -0.423 -6.518 -14.453 1.00 92.44 72 PHE A C 1
ATOM 538 O O . PHE A 1 72 ? -1.079 -5.652 -13.881 1.00 92.44 72 PHE A O 1
ATOM 545 N N . VAL A 1 73 ? 0.877 -6.698 -14.200 1.00 92.44 73 VAL A N 1
ATOM 546 C CA . VAL A 1 73 ? 1.623 -5.890 -13.219 1.00 92.44 73 VAL A CA 1
ATOM 547 C C . VAL A 1 73 ? 1.645 -4.418 -13.635 1.00 92.44 73 VAL A C 1
ATOM 549 O O . VAL A 1 73 ? 1.373 -3.540 -12.815 1.00 92.44 73 VAL A O 1
ATOM 552 N N . ARG A 1 74 ? 1.894 -4.133 -14.921 1.00 89.19 74 ARG A N 1
ATOM 553 C CA . ARG A 1 74 ? 1.961 -2.760 -15.446 1.00 89.19 74 ARG A CA 1
ATOM 554 C C . ARG A 1 74 ? 0.650 -1.996 -15.270 1.00 89.19 74 ARG A C 1
ATOM 556 O O . ARG A 1 74 ? 0.675 -0.838 -14.862 1.00 89.19 74 ARG A O 1
ATOM 563 N N . VAL A 1 75 ? -0.474 -2.625 -15.608 1.00 92.44 75 VAL A N 1
ATOM 564 C CA . VAL A 1 75 ? -1.795 -1.977 -15.607 1.00 92.44 75 VAL A CA 1
ATOM 565 C C . VAL A 1 75 ? -2.462 -2.064 -14.235 1.00 92.44 75 VAL A C 1
ATOM 567 O O . VAL A 1 75 ? -3.129 -1.121 -13.820 1.00 92.44 75 VAL A O 1
ATOM 570 N N . GLY A 1 76 ? -2.269 -3.168 -13.512 1.00 93.00 76 GLY A N 1
ATOM 571 C CA . GLY A 1 76 ? -2.932 -3.441 -12.238 1.00 93.00 76 GLY A CA 1
ATOM 572 C C . GLY A 1 76 ? -2.336 -2.695 -11.047 1.00 93.00 76 GLY A C 1
ATOM 573 O O . GLY A 1 76 ? -3.061 -2.403 -10.100 1.00 93.00 76 GLY A O 1
ATOM 574 N N . PHE A 1 77 ? -1.051 -2.329 -11.090 1.00 93.06 77 PHE A N 1
ATOM 575 C CA . PHE A 1 77 ? -0.381 -1.707 -9.946 1.00 93.06 77 PHE A CA 1
ATOM 576 C C . PHE A 1 77 ? -1.053 -0.408 -9.472 1.00 93.06 77 PHE A C 1
ATOM 578 O O . PHE A 1 77 ? -1.361 -0.268 -8.291 1.00 93.06 77 PHE A O 1
ATOM 585 N N . LEU A 1 78 ? -1.286 0.550 -10.377 1.00 92.12 78 LEU A N 1
ATOM 586 C CA . LEU A 1 78 ? -1.790 1.872 -9.994 1.00 92.12 78 LEU A CA 1
ATOM 587 C C . LEU A 1 78 ? -3.238 1.826 -9.458 1.00 92.12 78 LEU A C 1
ATOM 589 O O . LEU A 1 78 ? -3.478 2.418 -8.406 1.00 92.12 78 LEU A O 1
ATOM 593 N N . PRO A 1 79 ? -4.188 1.105 -10.091 1.00 96.44 79 PRO A N 1
ATOM 594 C CA . PRO A 1 79 ? -5.520 0.903 -9.523 1.00 96.44 79 PRO A CA 1
ATOM 595 C C . PRO A 1 79 ? -5.497 0.280 -8.123 1.00 96.44 79 PRO A C 1
ATOM 597 O O . PRO A 1 79 ? -6.213 0.752 -7.241 1.00 96.44 79 PRO A O 1
ATOM 600 N N . LEU A 1 80 ? -4.657 -0.739 -7.900 1.00 96.12 80 LEU A N 1
ATOM 601 C CA . LEU A 1 80 ? -4.528 -1.381 -6.588 1.00 96.12 80 LEU A CA 1
ATOM 602 C C . LEU A 1 80 ? -3.961 -0.411 -5.548 1.00 96.12 80 LEU A C 1
ATOM 604 O O . LEU A 1 80 ? -4.497 -0.327 -4.446 1.00 96.12 80 LEU A O 1
ATOM 608 N N . LEU A 1 81 ? -2.939 0.371 -5.910 1.00 94.75 81 LEU A N 1
ATOM 609 C CA . LEU A 1 81 ? -2.368 1.390 -5.03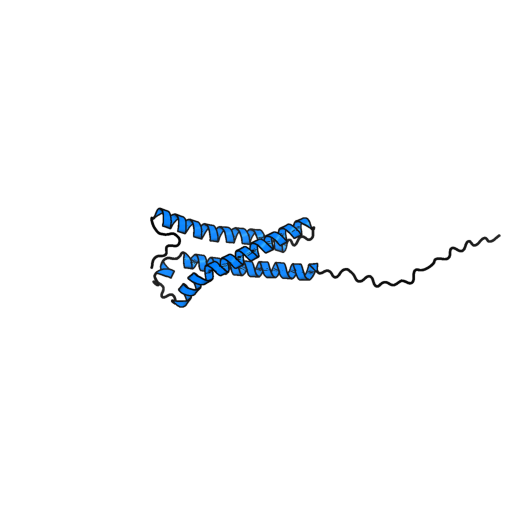0 1.00 94.75 81 LEU A CA 1
ATOM 610 C C . LEU A 1 81 ? -3.398 2.459 -4.641 1.00 94.75 81 LEU A C 1
ATOM 612 O O . LEU A 1 81 ? -3.486 2.820 -3.470 1.00 94.75 81 LEU A O 1
ATOM 616 N N . ILE A 1 82 ? -4.205 2.942 -5.590 1.00 96.56 82 ILE A N 1
ATOM 617 C CA . ILE A 1 82 ? -5.267 3.923 -5.312 1.00 96.56 82 ILE A CA 1
ATOM 618 C C . ILE A 1 82 ? -6.315 3.330 -4.365 1.00 96.56 82 ILE A C 1
ATOM 620 O O . ILE A 1 82 ? -6.710 3.987 -3.401 1.00 96.56 82 ILE A O 1
ATOM 624 N N . LEU A 1 83 ? -6.748 2.091 -4.621 1.00 97.25 83 LEU A N 1
ATOM 625 C CA . LEU A 1 83 ? -7.707 1.391 -3.768 1.00 97.25 83 LEU A CA 1
ATOM 626 C C . LEU A 1 83 ? -7.177 1.246 -2.335 1.00 97.25 83 LEU A C 1
ATOM 628 O O . LEU A 1 83 ? -7.895 1.557 -1.386 1.00 97.25 83 LEU A O 1
ATOM 632 N N . HIS A 1 84 ? -5.917 0.834 -2.194 1.00 97.31 84 HIS A N 1
ATOM 633 C CA . HIS A 1 84 ? -5.241 0.695 -0.908 1.00 97.31 84 HIS A CA 1
ATOM 634 C C . HIS A 1 84 ? -5.161 2.020 -0.152 1.00 97.31 84 HIS A C 1
ATOM 636 O O . HIS A 1 84 ? -5.592 2.105 0.992 1.00 97.31 84 HIS A O 1
ATOM 642 N N . LEU A 1 85 ? -4.691 3.088 -0.801 1.00 97.44 85 LEU A N 1
ATOM 643 C CA . LEU A 1 85 ? -4.608 4.405 -0.167 1.00 97.44 85 LEU A CA 1
ATOM 644 C C . LEU A 1 85 ? -5.989 4.909 0.268 1.00 97.44 85 LEU A C 1
ATOM 646 O O . LEU A 1 85 ? -6.130 5.445 1.367 1.00 97.44 85 LEU A O 1
ATOM 650 N N . GLY A 1 86 ? -7.020 4.707 -0.556 1.00 97.75 86 GLY A N 1
ATOM 651 C CA . GLY A 1 86 ? -8.394 5.054 -0.199 1.00 97.75 86 GLY A CA 1
ATOM 652 C C . GLY A 1 86 ? -8.882 4.303 1.042 1.00 97.75 86 GLY A C 1
ATOM 653 O O . GLY A 1 86 ? -9.450 4.913 1.953 1.00 97.75 86 GLY A O 1
ATOM 654 N N . LEU A 1 87 ? -8.618 2.997 1.106 1.00 96.50 87 LEU A N 1
ATOM 655 C CA . LEU A 1 87 ? -9.010 2.154 2.230 1.00 96.50 87 LEU A CA 1
ATOM 656 C C . LEU A 1 87 ? -8.230 2.504 3.506 1.00 96.50 87 LEU A C 1
ATOM 658 O O . LEU A 1 87 ? -8.845 2.699 4.555 1.00 96.50 87 LEU A O 1
ATOM 662 N N . LEU A 1 88 ? -6.913 2.686 3.411 1.00 97.25 88 LEU A N 1
ATOM 663 C CA . LEU A 1 88 ? -6.050 3.087 4.521 1.00 97.25 88 LEU A CA 1
ATOM 664 C C . LEU A 1 88 ? -6.459 4.445 5.108 1.00 97.25 88 LEU A C 1
ATOM 666 O O . LEU A 1 88 ? -6.547 4.595 6.331 1.00 97.25 88 LEU A O 1
ATOM 670 N N . LEU A 1 89 ? -6.755 5.435 4.260 1.00 97.31 89 LEU A N 1
ATOM 671 C CA . LEU A 1 89 ? -7.225 6.753 4.703 1.00 97.31 89 LEU A CA 1
ATOM 672 C C . LEU A 1 89 ? -8.581 6.657 5.409 1.00 97.31 89 LEU A C 1
ATOM 674 O O . LEU A 1 89 ? -8.780 7.277 6.458 1.00 97.31 89 LEU A O 1
ATOM 678 N N . TRP A 1 90 ? -9.499 5.848 4.880 1.00 95.00 90 TRP A N 1
ATOM 679 C CA . TRP A 1 90 ? -10.805 5.630 5.495 1.00 95.00 90 TRP A CA 1
ATOM 680 C C . TRP A 1 90 ? -10.701 4.898 6.844 1.00 95.00 90 TRP A C 1
ATOM 682 O O . TRP A 1 90 ? -11.312 5.329 7.826 1.00 95.00 90 TRP A O 1
ATOM 692 N N . LEU A 1 91 ? -9.872 3.851 6.936 1.00 93.81 91 LEU A N 1
ATOM 693 C CA . LEU A 1 91 ? -9.587 3.139 8.189 1.00 93.81 91 LEU A CA 1
ATOM 694 C C . LEU A 1 91 ? -8.905 4.054 9.213 1.00 93.81 91 LEU A C 1
ATOM 696 O O . LEU A 1 91 ? -9.251 4.019 10.395 1.00 93.81 91 LEU A O 1
ATOM 700 N N . THR A 1 92 ? -7.992 4.918 8.764 1.00 94.50 92 THR A N 1
ATOM 701 C CA . THR A 1 92 ? -7.346 5.928 9.614 1.00 94.50 92 THR A CA 1
ATOM 702 C C . THR A 1 92 ? -8.380 6.900 10.174 1.00 94.50 92 THR A C 1
ATOM 704 O O . THR A 1 92 ? -8.416 7.140 11.383 1.00 94.50 92 THR A O 1
ATOM 707 N N . TRP A 1 93 ? -9.278 7.410 9.328 1.00 92.38 93 TRP A N 1
ATOM 708 C CA . TRP A 1 93 ? -10.367 8.288 9.756 1.00 92.38 93 TRP A CA 1
ATOM 709 C C . TRP A 1 93 ? -11.296 7.613 10.775 1.00 92.38 93 TRP A C 1
ATOM 711 O O . TRP A 1 93 ? -11.628 8.216 11.801 1.00 92.38 93 TRP A O 1
ATOM 721 N N . LEU A 1 94 ? -11.672 6.348 10.552 1.00 90.19 94 LEU A N 1
ATOM 722 C CA . LEU A 1 94 ? -12.455 5.573 11.519 1.00 90.19 94 LEU A CA 1
ATOM 723 C C . LEU A 1 94 ? -11.714 5.367 12.842 1.00 90.19 94 LEU A C 1
ATOM 725 O O . LEU A 1 94 ? -12.314 5.541 13.906 1.00 90.19 94 LEU A O 1
ATOM 729 N N . GLY A 1 95 ? -10.423 5.034 12.789 1.00 89.38 95 GLY A N 1
ATOM 730 C CA . GLY A 1 95 ? -9.569 4.886 13.965 1.00 89.38 95 GLY A CA 1
ATOM 731 C C . GLY A 1 95 ? -9.547 6.163 14.806 1.00 89.38 95 GLY A C 1
ATOM 732 O O . GLY A 1 95 ? -9.871 6.124 15.997 1.00 89.38 95 GLY A O 1
ATOM 733 N N . LEU A 1 96 ? -9.294 7.312 14.174 1.00 89.12 96 LEU A N 1
ATOM 734 C CA . LEU A 1 96 ? -9.313 8.627 14.824 1.00 89.12 96 LEU A CA 1
ATOM 735 C C . LEU A 1 96 ? -10.691 8.962 15.415 1.00 89.12 96 LEU A C 1
ATOM 737 O O . LEU A 1 96 ? -10.794 9.406 16.560 1.00 89.12 96 LEU A O 1
ATOM 741 N N . ARG A 1 97 ? -11.777 8.693 14.684 1.00 86.88 97 ARG A N 1
ATOM 742 C CA . ARG A 1 97 ? -13.143 8.915 15.185 1.00 86.88 97 ARG A CA 1
ATOM 743 C C . ARG A 1 97 ? -13.478 8.019 16.382 1.00 86.88 97 ARG A C 1
ATOM 745 O O . ARG A 1 97 ? -14.193 8.461 17.284 1.00 86.88 97 ARG A O 1
ATOM 752 N N . SER A 1 98 ? -12.972 6.785 16.407 1.00 82.75 98 SER A N 1
ATOM 753 C CA . SER A 1 98 ? -13.175 5.844 17.518 1.00 82.75 98 SER A CA 1
ATOM 754 C C . SER A 1 98 ? -12.489 6.314 18.806 1.00 82.75 98 SER A C 1
ATOM 756 O O . SER A 1 98 ? -13.088 6.220 19.880 1.00 82.75 98 SER A O 1
ATOM 758 N N . LEU A 1 99 ? -11.297 6.915 18.684 1.00 82.56 99 LEU A N 1
ATOM 759 C CA . LEU A 1 99 ? -10.571 7.549 19.788 1.00 82.56 99 LEU A CA 1
ATOM 760 C C . LEU A 1 99 ? -11.380 8.698 20.398 1.00 82.56 99 LEU A C 1
ATOM 762 O O . LEU A 1 99 ? -11.570 8.746 21.612 1.00 82.56 99 LEU A O 1
ATOM 766 N N . LEU A 1 100 ? -11.935 9.575 19.555 1.00 81.94 100 LEU A N 1
ATOM 767 C CA . LEU A 1 100 ? -12.729 10.726 20.003 1.00 81.94 100 LEU A CA 1
ATOM 768 C C . LEU A 1 100 ? -14.040 10.327 20.700 1.00 81.94 100 LEU A C 1
ATOM 770 O O . LEU A 1 100 ? -14.517 11.045 21.575 1.00 81.94 100 LEU A O 1
ATOM 774 N N . ARG A 1 101 ? -14.634 9.185 20.329 1.00 78.12 101 ARG A N 1
ATOM 775 C CA . ARG A 1 101 ? -15.930 8.718 20.859 1.00 78.12 101 ARG A CA 1
ATOM 776 C C . ARG A 1 101 ? -15.816 7.710 22.010 1.00 78.12 101 ARG A C 1
ATOM 778 O O . ARG A 1 101 ? -16.830 7.135 22.392 1.00 78.12 101 ARG A O 1
ATOM 785 N N . ARG A 1 102 ? -14.611 7.478 22.555 1.00 68.50 102 ARG A N 1
ATOM 786 C CA . ARG A 1 102 ? -14.317 6.483 23.618 1.00 68.50 102 ARG A CA 1
ATOM 787 C C . ARG A 1 102 ? -14.744 5.038 23.289 1.00 68.50 102 ARG A C 1
ATOM 789 O O . ARG A 1 102 ? -14.752 4.182 24.164 1.00 68.50 102 ARG A O 1
ATOM 796 N N . GLY A 1 103 ? -15.053 4.743 22.025 1.00 65.44 103 GLY A N 1
ATOM 797 C CA . GLY A 1 103 ? -15.416 3.416 21.518 1.00 65.44 103 GLY A CA 1
ATOM 798 C C . GLY A 1 103 ? -14.223 2.743 20.850 1.00 65.44 103 GLY A C 1
ATOM 799 O O . GLY A 1 103 ? -14.311 2.357 19.686 1.00 65.44 103 GLY A O 1
ATOM 800 N N . VAL A 1 104 ? -13.092 2.696 21.554 1.00 64.50 104 VAL A N 1
ATOM 801 C CA . VAL A 1 104 ? -11.786 2.349 20.985 1.00 64.50 104 VAL A CA 1
ATOM 802 C C . VAL A 1 104 ? -11.730 0.873 20.595 1.00 64.50 104 VAL A C 1
ATOM 804 O O . VAL A 1 104 ? -11.822 -0.008 21.448 1.00 64.50 104 VAL A O 1
ATOM 807 N N . SER A 1 105 ? -11.515 0.599 19.307 1.00 77.94 105 SER A N 1
ATOM 808 C CA . SER A 1 105 ? -11.090 -0.725 18.850 1.00 77.94 105 SER A CA 1
ATOM 809 C C . SER A 1 105 ? -9.564 -0.775 18.862 1.00 77.94 105 SER A C 1
ATOM 811 O O . SER A 1 105 ? -8.916 -0.301 17.929 1.00 77.94 105 SER A O 1
ATOM 813 N N . LEU A 1 106 ? -8.982 -1.328 19.933 1.00 82.06 106 LEU A N 1
ATOM 814 C CA . LEU A 1 106 ? -7.525 -1.482 20.066 1.00 82.06 106 LEU A CA 1
ATOM 815 C C . LEU A 1 106 ? -6.924 -2.283 18.904 1.00 82.06 106 LEU A C 1
ATOM 817 O O . LEU A 1 106 ? -5.815 -1.991 18.475 1.00 82.06 106 LEU A O 1
ATOM 821 N N . LEU A 1 107 ? -7.678 -3.240 18.354 1.00 82.75 107 LEU A N 1
ATOM 822 C CA . LEU A 1 107 ? -7.269 -4.014 17.181 1.00 82.75 107 LEU A CA 1
ATOM 823 C C . LEU A 1 107 ? -7.134 -3.137 15.931 1.00 82.75 107 LEU A C 1
ATOM 825 O O . LEU A 1 107 ? -6.128 -3.223 15.235 1.00 82.75 107 LEU A O 1
ATOM 829 N N . LEU A 1 108 ? -8.109 -2.258 15.668 1.00 84.88 108 LEU A N 1
ATOM 830 C CA . LEU A 1 108 ? -8.053 -1.340 14.525 1.00 84.88 108 LEU A CA 1
ATOM 831 C C . LEU A 1 108 ? -6.884 -0.359 14.665 1.00 84.88 108 LEU A C 1
ATOM 833 O O . LEU A 1 108 ? -6.129 -0.156 13.720 1.00 84.88 108 LEU A O 1
ATOM 837 N N . LEU A 1 109 ? -6.710 0.219 15.855 1.00 86.94 109 LEU A N 1
ATOM 838 C CA . LEU A 1 109 ? -5.600 1.134 16.120 1.00 86.94 109 LEU A CA 1
ATOM 839 C C . LEU A 1 109 ? -4.240 0.440 16.061 1.00 86.94 109 LEU A C 1
ATOM 841 O O . LEU A 1 109 ? -3.284 1.054 15.608 1.00 86.94 109 LEU A O 1
ATOM 845 N N . GLY A 1 110 ? -4.154 -0.821 16.485 1.00 90.12 110 GLY A N 1
ATOM 846 C CA . GLY A 1 110 ? -2.937 -1.623 16.375 1.00 90.12 110 GLY A CA 1
ATOM 847 C C . GLY A 1 110 ? -2.583 -1.990 14.932 1.00 90.12 110 GLY A C 1
ATOM 848 O O . GLY A 1 110 ? -1.404 -2.110 14.613 1.00 90.12 110 GLY A O 1
ATOM 849 N N . ALA A 1 111 ? -3.578 -2.122 14.048 1.00 91.12 111 ALA A N 1
ATOM 850 C CA . ALA A 1 111 ? -3.369 -2.446 12.637 1.00 91.12 111 ALA A CA 1
ATOM 851 C C . ALA A 1 111 ? -2.913 -1.245 11.786 1.00 91.12 111 ALA A C 1
ATOM 853 O O . ALA A 1 111 ? -2.226 -1.432 10.784 1.00 91.12 111 ALA A O 1
ATOM 854 N N . LEU A 1 112 ? -3.255 -0.010 12.168 1.00 94.44 112 LEU A N 1
ATOM 855 C CA . LEU A 1 112 ? -2.925 1.182 11.373 1.00 94.44 112 LEU A CA 1
ATOM 856 C C . LEU A 1 112 ? -1.412 1.459 11.238 1.00 94.44 112 LEU A C 1
ATOM 858 O O . LEU A 1 112 ? -0.976 1.709 10.114 1.00 94.44 112 LEU A O 1
ATOM 862 N N . PRO A 1 113 ? -0.586 1.416 12.305 1.00 96.00 113 PRO A N 1
ATOM 863 C CA . PRO A 1 113 ? 0.848 1.664 12.189 1.00 96.00 113 PRO A CA 1
ATOM 864 C C . PRO A 1 113 ? 1.576 0.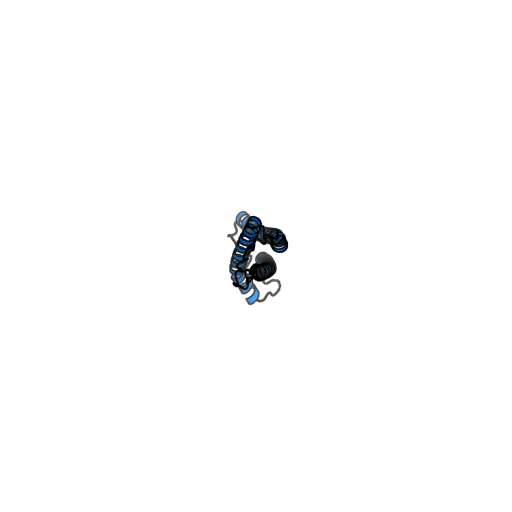755 11.187 1.00 96.00 113 PRO A C 1
ATOM 866 O O . PRO A 1 113 ? 2.259 1.303 10.322 1.00 96.00 113 PRO A O 1
ATOM 869 N N . PRO A 1 114 ? 1.448 -0.590 11.222 1.00 96.38 114 PRO A N 1
ATOM 870 C CA . PRO A 1 114 ? 2.142 -1.436 10.254 1.00 96.38 114 PRO A CA 1
ATOM 871 C C . PRO A 1 114 ? 1.658 -1.208 8.815 1.00 96.38 114 PRO A C 1
ATOM 873 O O . PRO A 1 114 ? 2.483 -1.242 7.904 1.00 96.38 114 PRO A O 1
ATOM 876 N N . LEU A 1 115 ? 0.369 -0.908 8.601 1.00 96.81 115 LEU A N 1
ATOM 877 C CA . LEU A 1 115 ? -0.151 -0.557 7.274 1.00 96.81 115 LEU A CA 1
ATOM 878 C C . LEU A 1 115 ? 0.499 0.723 6.737 1.00 96.81 115 LEU A C 1
ATOM 880 O O . LEU A 1 115 ? 1.000 0.736 5.612 1.00 96.81 115 LEU A O 1
ATOM 884 N N . TRP A 1 116 ? 0.571 1.780 7.549 1.00 98.12 116 TRP A N 1
ATOM 885 C CA . TRP A 1 116 ? 1.252 3.018 7.163 1.00 98.12 116 TRP A CA 1
ATOM 886 C C . TRP A 1 116 ? 2.743 2.805 6.908 1.00 98.12 116 TRP A C 1
ATOM 888 O O . TRP A 1 116 ? 3.256 3.278 5.896 1.00 98.12 116 TRP A O 1
ATOM 898 N N . VAL A 1 117 ? 3.437 2.066 7.776 1.00 98.12 117 VAL A N 1
ATOM 899 C CA . VAL A 1 117 ? 4.866 1.766 7.602 1.00 98.12 117 VAL A CA 1
ATOM 900 C C . VAL A 1 117 ? 5.111 1.008 6.300 1.00 98.12 117 VAL A C 1
ATOM 902 O O . VAL A 1 117 ? 5.981 1.405 5.528 1.00 98.12 117 VAL A O 1
ATOM 905 N N . GLY A 1 118 ? 4.335 -0.039 6.017 1.00 97.25 118 GLY A N 1
ATOM 906 C CA . GLY A 1 118 ? 4.484 -0.793 4.773 1.00 97.25 118 GLY A CA 1
ATOM 907 C C . GLY A 1 118 ? 4.148 0.046 3.536 1.00 97.25 118 GLY A C 1
ATOM 908 O O . GLY A 1 118 ? 4.876 -0.010 2.548 1.00 97.25 118 GLY A O 1
ATOM 909 N N . THR A 1 119 ? 3.122 0.899 3.612 1.00 97.25 119 THR A N 1
ATOM 910 C CA . THR A 1 119 ? 2.784 1.851 2.538 1.00 97.25 119 THR A CA 1
ATOM 911 C C . THR A 1 119 ? 3.946 2.795 2.253 1.00 97.25 119 THR A C 1
ATOM 913 O O . THR A 1 119 ? 4.360 2.953 1.105 1.00 97.25 119 THR A O 1
ATOM 916 N N . LEU A 1 120 ? 4.503 3.409 3.301 1.00 97.38 120 LEU A N 1
ATOM 917 C CA . LEU A 1 120 ? 5.635 4.323 3.183 1.00 97.38 120 LEU A CA 1
ATOM 918 C C . LEU A 1 120 ? 6.875 3.609 2.644 1.00 97.38 120 LEU A C 1
ATOM 920 O O . LEU A 1 120 ? 7.578 4.189 1.825 1.00 97.38 120 LEU A O 1
ATOM 924 N N . ALA A 1 121 ? 7.118 2.358 3.043 1.00 96.06 121 ALA A N 1
ATOM 925 C CA . ALA A 1 121 ? 8.216 1.556 2.512 1.00 96.06 121 ALA A CA 1
ATOM 926 C C . ALA A 1 121 ? 8.063 1.307 1.003 1.00 96.06 121 ALA A C 1
ATOM 928 O O . ALA A 1 121 ? 9.013 1.526 0.253 1.00 96.06 121 ALA A O 1
ATOM 929 N N . VAL A 1 122 ? 6.865 0.928 0.543 1.00 95.12 122 VAL A N 1
ATOM 930 C CA . VAL A 1 122 ? 6.575 0.751 -0.891 1.00 95.12 122 VAL A CA 1
ATOM 931 C C . VAL A 1 122 ? 6.755 2.065 -1.652 1.00 95.12 122 VAL A C 1
ATOM 933 O O . VAL A 1 122 ? 7.427 2.095 -2.680 1.00 95.12 122 VAL A O 1
ATOM 936 N N . VAL A 1 123 ? 6.194 3.169 -1.151 1.00 94.31 123 VAL A N 1
ATOM 937 C CA . VAL A 1 123 ? 6.319 4.484 -1.799 1.00 94.31 123 VAL A CA 1
ATOM 938 C C . VAL A 1 123 ? 7.777 4.939 -1.845 1.00 94.31 123 VAL A C 1
ATOM 940 O O . VAL A 1 123 ? 8.238 5.392 -2.890 1.00 94.31 123 VAL A O 1
ATOM 943 N N . ALA A 1 124 ? 8.519 4.791 -0.747 1.00 93.62 124 ALA A N 1
ATOM 944 C CA . ALA A 1 124 ? 9.933 5.142 -0.684 1.00 93.62 124 ALA A CA 1
ATOM 945 C C . ALA A 1 124 ? 10.757 4.326 -1.683 1.00 93.62 124 ALA A C 1
ATOM 947 O O . ALA A 1 124 ? 11.564 4.905 -2.403 1.00 93.62 124 ALA A O 1
ATOM 948 N N . TRP A 1 125 ? 10.512 3.016 -1.779 1.00 91.12 125 TRP A N 1
ATOM 949 C CA . TRP A 1 125 ? 11.177 2.143 -2.746 1.00 91.12 125 TRP A CA 1
ATOM 950 C C . TRP A 1 125 ? 10.986 2.635 -4.187 1.00 91.12 125 TRP A C 1
ATOM 952 O O . TRP A 1 125 ? 11.955 2.823 -4.921 1.00 91.12 125 TRP A O 1
ATOM 962 N N . LEU A 1 126 ? 9.742 2.942 -4.565 1.00 89.56 126 LEU A N 1
ATOM 963 C CA . LEU A 1 126 ? 9.428 3.480 -5.891 1.00 89.56 126 LEU A CA 1
ATOM 964 C C . LEU A 1 126 ? 10.109 4.833 -6.119 1.00 89.56 126 LEU A C 1
ATOM 966 O O . LEU A 1 126 ? 10.667 5.075 -7.187 1.00 89.56 126 LEU A O 1
ATOM 970 N N . LEU A 1 127 ? 10.075 5.732 -5.135 1.00 90.69 127 LEU A N 1
ATOM 971 C CA . LEU A 1 127 ? 10.689 7.053 -5.264 1.00 90.69 127 LEU A CA 1
ATOM 972 C C . LEU A 1 127 ? 12.206 6.964 -5.419 1.00 90.69 127 LEU A C 1
ATOM 974 O O . LEU A 1 127 ? 12.743 7.634 -6.295 1.00 90.69 127 LEU A O 1
ATOM 978 N N . VAL A 1 128 ? 12.882 6.128 -4.628 1.00 90.19 128 VAL A N 1
ATOM 979 C CA . VAL A 1 128 ? 14.337 5.930 -4.713 1.00 90.19 128 VAL A CA 1
ATOM 980 C C . VAL A 1 128 ? 14.733 5.502 -6.122 1.00 90.19 128 VAL A C 1
ATOM 982 O O . VAL A 1 128 ? 15.602 6.132 -6.722 1.00 90.19 128 VAL A O 1
ATOM 985 N N . ASN A 1 129 ? 14.044 4.520 -6.700 1.00 85.12 129 ASN A N 1
ATOM 986 C CA . ASN A 1 129 ? 14.370 4.047 -8.045 1.00 85.12 129 ASN A CA 1
ATOM 987 C C . ASN A 1 129 ? 14.108 5.101 -9.120 1.00 85.12 129 ASN A C 1
ATOM 989 O O . ASN A 1 129 ? 14.898 5.266 -10.048 1.00 85.12 129 ASN A O 1
ATOM 993 N N . ASN A 1 130 ? 13.033 5.875 -8.981 1.00 87.88 130 ASN A N 1
ATOM 994 C CA . ASN A 1 130 ? 12.758 6.961 -9.915 1.00 87.88 130 ASN A CA 1
ATOM 995 C C . ASN A 1 130 ? 13.757 8.119 -9.783 1.00 87.88 130 ASN A C 1
ATOM 997 O O . ASN A 1 130 ? 14.138 8.704 -10.795 1.00 87.88 130 ASN A O 1
ATOM 1001 N N . VAL A 1 131 ? 14.219 8.428 -8.571 1.00 90.25 131 VAL A N 1
ATOM 1002 C CA . VAL A 1 131 ? 15.291 9.407 -8.346 1.00 90.25 131 VAL A CA 1
ATOM 1003 C C . VAL A 1 131 ? 16.591 8.919 -8.980 1.00 90.25 131 VAL A C 1
ATOM 1005 O O . VAL A 1 131 ? 17.224 9.688 -9.698 1.00 90.25 131 VAL A O 1
ATOM 1008 N N . LEU A 1 132 ? 16.959 7.649 -8.790 1.00 88.81 132 LEU A N 1
ATOM 1009 C CA . LEU A 1 132 ? 18.136 7.050 -9.428 1.00 88.81 132 LEU A CA 1
ATOM 1010 C C . LEU A 1 132 ? 18.050 7.116 -10.956 1.00 88.81 132 LEU A C 1
ATOM 1012 O O . LEU A 1 132 ? 18.995 7.566 -11.596 1.00 88.81 132 LEU A O 1
ATOM 1016 N N . ASN A 1 133 ? 16.893 6.784 -11.535 1.00 88.25 133 ASN A N 1
ATOM 1017 C CA . ASN A 1 133 ? 16.664 6.930 -12.972 1.00 88.25 133 ASN A CA 1
ATOM 1018 C C . ASN A 1 133 ? 16.927 8.368 -13.448 1.00 88.25 133 ASN A C 1
ATOM 1020 O O . ASN A 1 133 ? 17.661 8.565 -14.413 1.00 88.25 133 ASN A O 1
ATOM 1024 N N . LEU A 1 134 ? 16.381 9.374 -12.760 1.00 90.75 134 LEU A N 1
ATOM 1025 C CA . LEU A 1 134 ? 16.584 10.779 -13.129 1.00 90.75 134 LEU A CA 1
ATOM 1026 C C . LEU A 1 134 ? 18.051 11.217 -12.987 1.00 90.75 134 LEU A C 1
ATOM 1028 O O . LEU A 1 134 ? 18.552 11.940 -13.848 1.00 90.75 134 LEU A O 1
ATOM 1032 N N . LEU A 1 135 ? 18.748 10.762 -11.940 1.00 92.56 135 LEU A N 1
ATOM 1033 C CA . LEU A 1 135 ? 20.180 11.024 -11.738 1.00 92.56 135 LEU A CA 1
ATOM 1034 C C . LEU A 1 135 ? 21.046 10.386 -12.836 1.00 92.56 135 LEU A C 1
ATOM 1036 O O . LEU A 1 135 ? 22.069 10.950 -13.216 1.00 92.56 135 LEU A O 1
ATOM 1040 N N . GLU A 1 136 ? 20.615 9.248 -13.379 1.00 90.69 136 GLU A N 1
ATOM 1041 C CA . GLU A 1 136 ? 21.252 8.549 -14.502 1.00 90.69 136 GLU A CA 1
ATOM 1042 C C . GLU A 1 136 ? 20.842 9.109 -15.882 1.00 90.69 136 GLU A C 1
ATOM 1044 O O . GLU A 1 136 ? 21.229 8.559 -16.915 1.00 90.69 136 GLU A O 1
ATOM 1049 N N . GLY A 1 137 ? 20.053 10.190 -15.930 1.00 89.62 137 GLY A N 1
ATOM 1050 C CA . GLY A 1 137 ? 19.565 10.792 -17.177 1.00 89.62 137 GLY A CA 1
ATOM 1051 C C . GLY A 1 137 ? 18.466 9.985 -17.877 1.00 89.62 137 GLY A C 1
ATOM 1052 O O . GLY A 1 137 ? 18.182 10.211 -19.055 1.00 89.62 137 GLY A O 1
ATOM 1053 N N . ARG A 1 138 ? 17.842 9.035 -17.175 1.00 89.06 138 ARG A N 1
ATOM 1054 C CA . ARG A 1 138 ? 16.732 8.212 -17.670 1.00 89.06 138 ARG A CA 1
ATOM 1055 C C . ARG A 1 138 ? 15.384 8.872 -17.363 1.00 89.06 138 ARG A C 1
ATOM 1057 O O . ARG A 1 138 ? 15.267 9.633 -16.401 1.00 89.06 138 ARG A O 1
ATOM 1064 N N . PRO A 1 139 ? 14.336 8.588 -18.157 1.00 87.25 139 PRO A N 1
ATOM 1065 C CA . PRO A 1 139 ? 13.008 9.117 -17.882 1.00 87.25 139 PRO A CA 1
ATOM 1066 C C . PRO A 1 139 ? 12.426 8.563 -16.573 1.00 87.25 139 PRO A C 1
ATOM 1068 O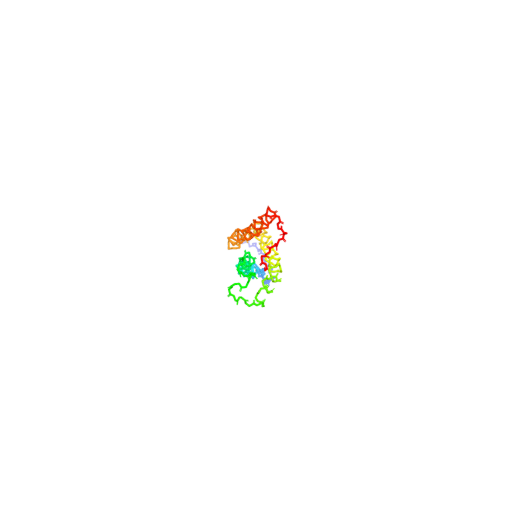 O . PRO A 1 139 ? 12.786 7.487 -16.094 1.00 87.25 139 PRO A O 1
ATOM 1071 N N . PHE A 1 140 ? 11.474 9.301 -16.006 1.00 81.62 140 PHE A N 1
ATOM 1072 C CA . PHE A 1 140 ? 10.682 8.836 -14.870 1.00 81.62 140 PHE A CA 1
ATOM 1073 C C . PHE A 1 140 ? 9.930 7.544 -15.240 1.00 81.62 140 PHE A C 1
ATOM 1075 O O . PHE A 1 140 ? 9.409 7.427 -16.350 1.00 81.62 140 PHE A O 1
ATOM 1082 N N . HIS A 1 141 ? 9.876 6.577 -14.324 1.00 79.19 141 HIS A N 1
ATOM 1083 C CA . HIS A 1 141 ? 9.359 5.218 -14.542 1.00 79.19 141 HIS A CA 1
ATOM 1084 C C . HIS A 1 141 ? 10.061 4.421 -15.651 1.00 79.19 141 HIS A C 1
ATOM 1086 O O . HIS A 1 141 ? 9.442 3.570 -16.295 1.00 79.19 141 HIS A O 1
ATOM 1092 N N . TRP A 1 142 ? 11.342 4.690 -15.897 1.00 82.62 142 TRP A N 1
ATOM 1093 C CA . TRP A 1 142 ? 12.106 3.892 -16.843 1.00 82.62 142 TRP A CA 1
ATOM 1094 C C . TRP A 1 142 ? 12.316 2.461 -16.336 1.00 82.62 142 TRP A C 1
ATOM 1096 O O . TRP A 1 142 ? 12.681 2.238 -15.182 1.00 82.62 142 TRP A O 1
ATOM 1106 N N . HIS A 1 143 ? 12.136 1.507 -17.247 1.00 76.12 143 HIS A N 1
ATOM 1107 C CA . HIS A 1 143 ? 12.463 0.100 -17.065 1.00 76.12 143 HIS A CA 1
ATOM 1108 C C . HIS A 1 143 ? 13.263 -0.374 -18.288 1.00 76.12 143 HIS A C 1
ATOM 1110 O O . HIS A 1 143 ? 12.939 0.046 -19.406 1.00 76.12 143 HIS A O 1
ATOM 1116 N N . PRO A 1 144 ? 14.289 -1.227 -18.114 1.00 69.56 144 PRO A N 1
ATOM 1117 C CA . PRO A 1 144 ? 15.040 -1.759 -19.242 1.00 69.56 144 PRO A CA 1
ATOM 1118 C C . PRO A 1 144 ? 14.147 -2.693 -20.064 1.00 69.56 144 PRO A C 1
ATOM 1120 O O . PRO A 1 144 ? 13.608 -3.666 -19.536 1.00 69.56 144 PRO A O 1
ATOM 1123 N N . GLY A 1 145 ? 13.974 -2.351 -21.341 1.00 59.34 145 GLY A N 1
ATOM 1124 C CA . GLY A 1 145 ? 13.256 -3.145 -22.341 1.00 59.34 145 GLY A CA 1
ATOM 1125 C C . GLY A 1 145 ? 14.190 -4.006 -23.169 1.00 59.34 145 GLY A C 1
ATOM 1126 O O . GLY A 1 145 ? 15.348 -3.575 -23.369 1.00 59.34 145 GLY A O 1
#

Sequence (145 aa):
MRVACGASRDEPTGGGVWEPPMDLAGPMRGGAILLALVDTVLLAVIGVFAWWREDPVFWQNSGGWPVGLRAFVRVGFLPLLILHLGLLLWLTWLGLRSLLRRGVSLLLLGALPPLWVGTLAVVAWLLVNNVLNLLEGRPFHWHPG